Protein AF-A0A0A0VIC4-F1 (afdb_monomer)

Foldseek 3Di:
DPPDCVLLVCLCPPPCLLVVLLVVLVVVLCVPVVQPLVDHDPPNADALDPVLLCVSLVVSLVVSVVVCVVDVVNCVSPVDPSSSVVSSLSSSLSSQCSRHVHNVSSVD

Mean predicted aligned error: 3.27 Å

Solvent-accessible surface area (backbone atoms only — not comparable to full-atom values): 5739 Å² total; per-residue (Å²): 126,80,95,64,60,64,68,61,56,42,45,67,78,43,93,55,56,31,56,52,36,28,50,52,25,50,51,48,39,28,72,76,71,62,24,43,82,89,67,73,49,96,77,31,45,46,77,80,40,70,67,56,36,51,52,45,32,48,52,28,32,51,51,42,50,49,50,38,69,75,33,61,66,55,34,59,74,40,64,48,68,65,29,44,51,51,29,33,51,47,18,13,20,53,33,28,16,57,39,32,73,31,68,68,46,20,75,106

InterPro domains:
  IPR008924 Methyl-coenzyme M reductase, alpha/beta subunit, C-terminal [G3DSA:1.20.840.10] (1-108)
  IPR008924 Methyl-coenzyme M reductase, alpha/beta subunit, C-terminal [SSF48081] (1-108)
  IPR009047 Methyl-coenzyme M reductase, alpha subunit, C-terminal [PF02249] (1-108)

Radius of gyration: 14.6 Å; Cα contacts (8 Å, |Δi|>4): 128; chains: 1; bounding box: 35×26×42 Å

pLDDT: mean 93.87, std 4.47, range [72.25, 98.12]

Sequence (108 aa):
GGVGFTQYATAAYTDNILDDYTYYGMDYIKDKFKVDWKNPGEKDKIKATQDNINDIATEVTLYGMEQYEQFPTALETHFGGSQRASVLAAAAGISTAIATGNSNAGLN

Organism: NCBI:txid198240

Structure (mmCIF, N/CA/C/O backbone):
data_AF-A0A0A0VIC4-F1
#
_entry.id   AF-A0A0A0VIC4-F1
#
loop_
_atom_site.group_PDB
_atom_site.id
_atom_site.type_symbol
_atom_site.label_atom_id
_atom_site.label_alt_id
_atom_site.label_comp_id
_atom_site.label_asym_id
_atom_site.label_entity_id
_atom_site.label_seq_id
_atom_site.pdbx_PDB_ins_code
_atom_site.Cartn_x
_atom_site.Cartn_y
_atom_site.Cartn_z
_atom_site.occupancy
_atom_site.B_iso_or_equiv
_atom_site.auth_seq_id
_atom_site.auth_comp_id
_atom_site.auth_asym_id
_atom_site.auth_atom_id
_atom_site.pdbx_PDB_model_num
ATOM 1 N N . GLY A 1 1 ? 3.777 14.896 -22.082 1.00 72.25 1 GLY A N 1
ATOM 2 C CA . GLY A 1 1 ? 3.689 14.631 -23.536 1.00 72.25 1 GLY A CA 1
ATOM 3 C C . GLY A 1 1 ? 5.029 14.121 -24.038 1.00 72.25 1 GLY A C 1
ATOM 4 O O . GLY A 1 1 ? 6.011 14.319 -23.336 1.00 72.25 1 GLY A O 1
ATOM 5 N N . GLY A 1 2 ? 5.085 13.461 -25.198 1.00 91.56 2 GLY A N 1
ATOM 6 C CA . GLY A 1 2 ? 6.270 12.710 -25.653 1.00 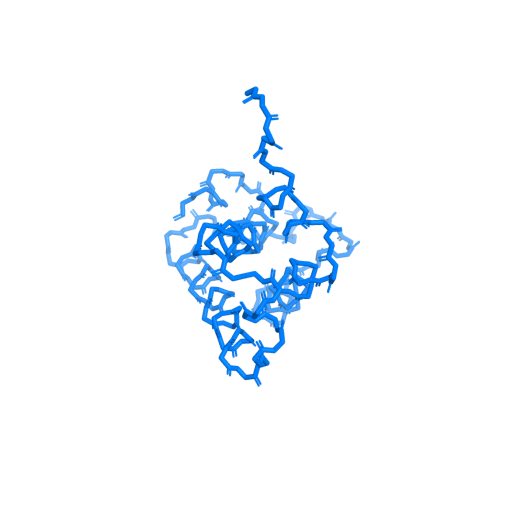91.56 2 GLY A CA 1
ATOM 7 C C . GLY A 1 2 ? 6.201 11.237 -25.228 1.00 91.56 2 GLY A C 1
ATOM 8 O O . GLY A 1 2 ? 5.098 10.728 -25.061 1.00 91.56 2 GLY A O 1
ATOM 9 N N . VAL A 1 3 ? 7.349 10.579 -25.011 1.00 87.50 3 VAL A N 1
ATOM 10 C CA . VAL A 1 3 ? 7.442 9.167 -24.554 1.00 87.50 3 VAL A CA 1
ATOM 11 C C . VAL A 1 3 ? 6.549 8.879 -23.332 1.00 87.50 3 VAL A C 1
ATOM 13 O O . VAL A 1 3 ? 5.973 7.802 -23.227 1.00 87.50 3 VAL A O 1
ATOM 16 N N . GLY A 1 4 ? 6.338 9.867 -22.459 1.00 93.38 4 GLY A N 1
ATOM 17 C CA . GLY A 1 4 ? 5.324 9.801 -21.405 1.00 93.38 4 GLY A CA 1
ATOM 18 C C . GLY A 1 4 ? 5.781 9.046 -20.158 1.00 93.38 4 GLY A C 1
ATOM 19 O O . GLY A 1 4 ? 6.973 8.946 -19.885 1.00 93.38 4 GLY A O 1
ATOM 20 N N . PHE A 1 5 ? 4.813 8.568 -19.372 1.00 91.56 5 PHE A N 1
ATOM 21 C CA . PHE A 1 5 ? 5.028 7.994 -18.036 1.00 91.56 5 PH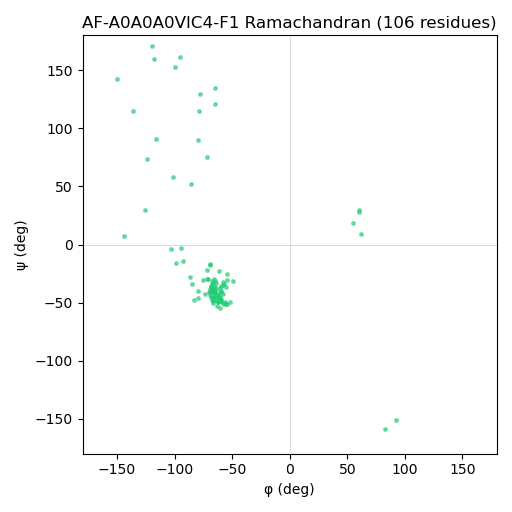E A CA 1
ATOM 22 C C . PHE A 1 5 ? 4.441 6.587 -17.901 1.00 91.56 5 PHE A C 1
ATOM 24 O O . PHE A 1 5 ? 4.022 6.185 -16.820 1.00 91.56 5 PHE A O 1
ATOM 31 N N . THR A 1 6 ? 4.393 5.837 -19.004 1.00 93.44 6 THR A N 1
ATOM 32 C CA . THR A 1 6 ? 3.746 4.520 -19.057 1.00 93.44 6 THR A CA 1
ATOM 33 C C . THR A 1 6 ? 4.235 3.601 -17.940 1.00 93.44 6 THR A C 1
ATOM 35 O O . THR A 1 6 ? 3.414 3.093 -17.187 1.00 93.44 6 THR A O 1
ATOM 38 N N . GLN A 1 7 ? 5.554 3.475 -17.755 1.00 89.44 7 GLN A N 1
ATOM 39 C CA . GLN A 1 7 ? 6.126 2.588 -16.736 1.00 89.44 7 GLN A CA 1
ATOM 40 C C . GLN A 1 7 ? 5.947 3.083 -15.292 1.00 89.44 7 GLN A C 1
ATOM 42 O O . GLN A 1 7 ? 5.963 2.277 -14.366 1.00 89.44 7 GLN A O 1
ATOM 47 N N . TYR A 1 8 ? 5.724 4.385 -15.079 1.00 88.25 8 TYR A N 1
ATOM 48 C CA . TYR A 1 8 ? 5.326 4.885 -13.758 1.00 88.25 8 TYR A CA 1
ATOM 49 C C . TYR A 1 8 ? 3.921 4.413 -13.387 1.00 88.25 8 TYR A C 1
ATOM 51 O O . TYR A 1 8 ? 3.667 4.125 -12.225 1.00 88.25 8 TYR A O 1
ATOM 59 N N . ALA A 1 9 ? 3.021 4.331 -14.370 1.00 90.62 9 ALA A N 1
ATOM 60 C CA . ALA A 1 9 ? 1.659 3.874 -14.147 1.00 90.62 9 ALA A CA 1
ATOM 61 C C . ALA A 1 9 ? 1.577 2.342 -14.070 1.00 90.62 9 ALA A C 1
ATOM 63 O O . ALA A 1 9 ? 0.950 1.835 -13.147 1.00 90.62 9 ALA A O 1
ATOM 64 N N . THR A 1 10 ? 2.217 1.609 -14.997 1.00 89.50 10 THR A N 1
ATOM 65 C CA . THR A 1 10 ? 2.153 0.131 -15.029 1.00 89.50 10 THR A CA 1
ATOM 66 C C . THR A 1 10 ? 2.640 -0.491 -13.733 1.00 89.50 10 THR A C 1
ATOM 68 O O . THR A 1 10 ? 2.059 -1.473 -13.299 1.00 89.50 10 THR A O 1
ATOM 71 N N . ALA A 1 11 ? 3.605 0.134 -13.054 1.00 91.50 11 ALA A N 1
ATOM 72 C CA . ALA A 1 11 ? 4.094 -0.343 -11.766 1.00 91.50 11 ALA A CA 1
ATOM 73 C C . ALA A 1 11 ? 2.996 -0.547 -10.701 1.00 91.50 11 ALA A C 1
ATOM 75 O O . ALA A 1 11 ? 3.158 -1.349 -9.789 1.00 91.50 11 ALA A O 1
ATOM 76 N N . ALA A 1 12 ? 1.873 0.170 -10.808 1.00 91.38 12 ALA A N 1
ATOM 77 C CA . ALA A 1 12 ? 0.750 0.056 -9.882 1.00 91.38 12 ALA A CA 1
ATOM 78 C C . ALA A 1 12 ? -0.352 -0.921 -10.341 1.00 91.38 12 ALA A C 1
ATOM 80 O O . ALA A 1 12 ? -1.333 -1.080 -9.624 1.00 91.38 12 ALA A O 1
ATOM 81 N N . TYR A 1 13 ? -0.255 -1.528 -11.529 1.00 89.88 13 TYR A N 1
ATOM 82 C CA . TYR A 1 13 ? -1.297 -2.431 -12.047 1.00 89.88 13 TYR A CA 1
ATOM 83 C C . TYR A 1 13 ? -0.775 -3.627 -12.863 1.00 89.88 13 TYR A C 1
ATOM 85 O O . TYR A 1 13 ? -1.573 -4.343 -13.470 1.00 89.88 13 TYR A O 1
ATOM 93 N N . THR A 1 14 ? 0.540 -3.846 -12.923 1.00 89.25 14 THR A N 1
ATOM 94 C CA . THR A 1 14 ? 1.153 -5.012 -13.574 1.00 89.25 14 THR A CA 1
ATOM 95 C C . THR A 1 14 ? 1.927 -5.859 -12.576 1.00 89.25 14 THR A C 1
ATOM 97 O O . THR A 1 14 ? 2.285 -5.410 -11.489 1.00 89.25 14 THR A O 1
ATOM 100 N N . ASP A 1 15 ? 2.153 -7.117 -12.956 1.00 92.62 15 ASP A N 1
ATOM 101 C CA . ASP A 1 15 ? 3.020 -8.070 -12.252 1.00 92.62 15 ASP A CA 1
ATOM 102 C C . ASP A 1 15 ? 2.584 -8.418 -10.814 1.00 92.62 15 ASP A C 1
ATOM 104 O O . ASP A 1 15 ? 3.299 -9.121 -10.106 1.00 92.62 15 ASP A O 1
ATOM 108 N N . ASN A 1 16 ? 1.382 -7.982 -10.408 1.00 94.44 16 ASN A N 1
ATOM 109 C CA . ASN A 1 16 ? 0.752 -8.196 -9.098 1.00 94.44 16 ASN A CA 1
ATOM 110 C C . ASN A 1 16 ? 1.598 -7.743 -7.894 1.00 94.44 16 ASN A C 1
ATOM 112 O O . ASN A 1 16 ? 1.338 -8.169 -6.773 1.00 94.44 16 ASN A O 1
ATOM 116 N N . ILE A 1 17 ? 2.600 -6.882 -8.098 1.00 95.00 17 ILE A N 1
ATOM 117 C CA . ILE A 1 17 ? 3.506 -6.451 -7.020 1.00 95.00 17 ILE A CA 1
ATOM 118 C C . ILE A 1 17 ? 2.752 -5.584 -6.004 1.00 95.00 17 ILE A C 1
ATOM 120 O O . ILE A 1 17 ? 2.875 -5.782 -4.799 1.00 95.00 17 ILE A O 1
ATOM 124 N N . LEU A 1 18 ? 1.939 -4.630 -6.478 1.00 96.00 18 LEU A N 1
ATOM 125 C CA . LEU A 1 18 ? 1.102 -3.828 -5.582 1.00 96.00 18 LEU A CA 1
ATOM 126 C C . LEU A 1 18 ? 0.039 -4.685 -4.886 1.00 96.00 18 LEU A C 1
ATOM 128 O O . LEU A 1 18 ? -0.205 -4.504 -3.691 1.00 96.00 18 LEU A O 1
ATOM 132 N N . ASP A 1 19 ? -0.589 -5.598 -5.627 1.00 96.44 19 ASP A N 1
ATOM 133 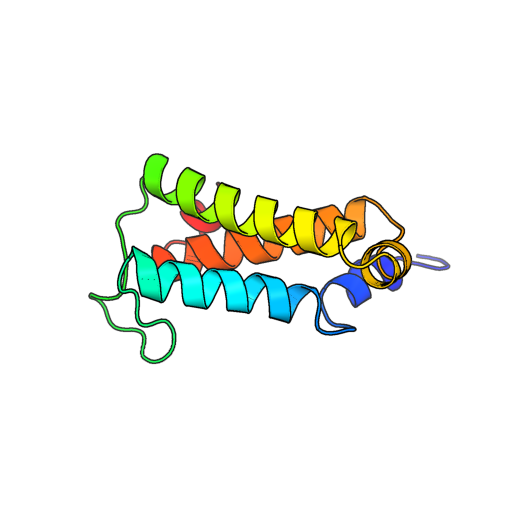C CA . ASP A 1 19 ? -1.602 -6.510 -5.106 1.00 96.44 19 ASP A CA 1
ATOM 134 C C . ASP A 1 19 ? -1.043 -7.348 -3.957 1.00 96.44 19 ASP A C 1
ATOM 136 O O . ASP A 1 19 ? -1.635 -7.363 -2.882 1.00 96.44 19 ASP A O 1
ATOM 140 N N . ASP A 1 20 ? 0.116 -7.978 -4.150 1.00 97.06 20 ASP A N 1
ATOM 141 C CA . ASP A 1 20 ? 0.781 -8.811 -3.148 1.00 97.06 20 ASP A CA 1
ATOM 142 C C . ASP A 1 20 ? 1.023 -8.045 -1.839 1.00 97.06 20 ASP A C 1
ATOM 144 O O . ASP A 1 20 ? 0.565 -8.456 -0.771 1.00 97.06 20 ASP A O 1
ATOM 148 N N . TYR A 1 21 ? 1.623 -6.854 -1.925 1.00 97.44 21 TYR A N 1
ATOM 149 C CA . TYR A 1 21 ? 1.935 -6.055 -0.736 1.00 97.44 21 TYR A CA 1
ATOM 150 C C . TYR A 1 21 ? 0.666 -5.554 -0.037 1.00 97.44 21 TYR A C 1
ATOM 152 O O . TYR A 1 21 ? 0.610 -5.460 1.191 1.00 97.44 21 TYR A O 1
ATOM 160 N N . THR A 1 22 ? -0.376 -5.249 -0.812 1.00 97.25 22 THR A N 1
ATOM 161 C CA . THR A 1 22 ? -1.672 -4.837 -0.264 1.00 97.25 22 THR A CA 1
ATOM 162 C C . THR A 1 22 ? -2.365 -6.008 0.424 1.00 97.25 22 THR A C 1
ATOM 164 O O . THR A 1 22 ? -2.876 -5.837 1.528 1.00 97.25 22 THR A O 1
ATOM 167 N N . TYR A 1 23 ? -2.360 -7.204 -0.171 1.00 97.44 23 TYR A N 1
ATOM 168 C CA . TYR A 1 23 ? -2.948 -8.395 0.441 1.00 97.44 23 TYR A CA 1
ATOM 169 C C . TYR A 1 23 ? -2.199 -8.825 1.702 1.00 97.44 23 TYR A C 1
ATOM 171 O O . TYR A 1 23 ? -2.854 -9.185 2.679 1.00 97.44 23 TYR A O 1
ATOM 179 N N . TYR A 1 24 ? -0.870 -8.687 1.740 1.00 98.06 24 TYR A N 1
ATOM 180 C CA . TYR A 1 24 ? -0.112 -8.832 2.982 1.00 98.06 24 TYR A CA 1
ATOM 181 C C . TYR A 1 24 ? -0.627 -7.874 4.065 1.00 98.06 24 TYR A C 1
ATOM 183 O O . TYR A 1 24 ? -0.943 -8.297 5.176 1.00 98.06 24 TYR A O 1
ATOM 191 N N . GLY A 1 25 ? -0.793 -6.590 3.731 1.00 97.19 25 GLY A N 1
ATOM 192 C CA . GLY A 1 25 ? -1.358 -5.607 4.653 1.00 97.19 25 GLY A CA 1
ATOM 193 C C . GLY A 1 25 ? -2.784 -5.943 5.101 1.00 97.19 25 GLY A C 1
ATOM 194 O O . GLY A 1 25 ? -3.114 -5.769 6.273 1.00 97.19 25 GLY A O 1
ATOM 195 N N . MET A 1 26 ? -3.615 -6.491 4.210 1.00 97.06 26 MET A N 1
ATOM 196 C CA . MET A 1 26 ? -4.964 -6.968 4.532 1.00 97.06 26 MET A CA 1
ATOM 197 C C . MET A 1 26 ? -4.956 -8.132 5.530 1.00 97.06 26 MET A C 1
ATOM 199 O O . MET A 1 26 ? -5.753 -8.151 6.474 1.00 97.06 26 MET A O 1
ATOM 203 N N . ASP A 1 27 ? -4.057 -9.095 5.351 1.00 96.88 27 ASP A N 1
ATOM 204 C CA . ASP A 1 27 ? -3.907 -10.212 6.280 1.00 96.88 27 ASP A CA 1
ATOM 205 C C . ASP A 1 27 ? -3.322 -9.743 7.620 1.00 96.88 27 ASP A C 1
ATOM 207 O O . ASP A 1 27 ? -3.828 -10.127 8.676 1.00 96.88 27 ASP A O 1
ATOM 211 N N . TYR A 1 28 ? -2.375 -8.801 7.606 1.00 97.50 28 TYR A N 1
ATOM 212 C CA . TYR A 1 28 ? -1.832 -8.194 8.820 1.00 97.50 28 TYR A CA 1
ATOM 213 C C . TYR A 1 28 ? -2.907 -7.494 9.662 1.00 97.50 28 TYR A C 1
ATOM 215 O O . TYR A 1 28 ? -3.021 -7.740 10.869 1.00 97.50 28 TYR A O 1
ATOM 223 N N . ILE A 1 29 ? -3.744 -6.647 9.047 1.00 96.31 29 ILE A N 1
ATOM 224 C CA . ILE A 1 29 ? -4.794 -5.925 9.784 1.00 96.31 29 ILE A CA 1
ATOM 225 C C . ILE A 1 29 ? -5.881 -6.872 10.298 1.00 96.31 29 ILE A C 1
ATOM 227 O O . ILE A 1 29 ? -6.442 -6.663 11.379 1.00 96.31 29 ILE A O 1
ATOM 231 N N . LYS A 1 30 ? -6.143 -7.957 9.569 1.00 95.06 30 LYS A N 1
ATOM 232 C CA . LYS A 1 30 ? -7.054 -9.007 10.006 1.00 95.06 30 LYS A CA 1
ATOM 233 C C . LYS A 1 30 ? -6.495 -9.760 11.208 1.00 95.06 30 LYS A C 1
ATOM 235 O O . LYS A 1 30 ? -7.201 -9.946 12.199 1.00 95.06 30 LYS A O 1
ATOM 240 N N . ASP A 1 31 ? -5.235 -10.167 11.160 1.00 95.44 31 ASP A N 1
ATOM 241 C CA . ASP A 1 31 ? -4.638 -10.991 12.206 1.00 95.44 31 ASP A CA 1
ATOM 242 C C . ASP A 1 31 ? -4.359 -10.193 13.478 1.00 95.44 31 ASP A C 1
ATOM 244 O O . ASP A 1 31 ? -4.681 -10.662 14.577 1.00 95.44 31 ASP A O 1
ATOM 248 N N . LYS A 1 32 ? -3.842 -8.969 13.352 1.00 96.00 32 LYS A N 1
ATOM 249 C CA . LYS A 1 32 ? -3.484 -8.120 14.493 1.00 96.00 32 LYS A CA 1
ATOM 250 C C . LYS A 1 32 ? -4.674 -7.358 15.067 1.00 96.00 32 LYS A C 1
ATOM 252 O O . LYS A 1 32 ? -4.893 -7.385 16.278 1.00 96.00 32 LYS A O 1
ATOM 257 N N . PHE A 1 33 ? -5.463 -6.712 14.211 1.00 93.62 33 PHE A N 1
ATOM 258 C CA . PHE A 1 33 ? -6.531 -5.799 14.630 1.00 93.62 33 PHE A CA 1
ATOM 259 C C . PHE A 1 33 ? -7.939 -6.393 14.534 1.00 93.62 33 PHE A C 1
ATOM 261 O O . PHE A 1 33 ? -8.895 -5.751 14.965 1.00 93.62 33 PHE A O 1
ATOM 268 N N . LYS A 1 34 ? -8.073 -7.625 14.023 1.00 93.38 34 LYS A N 1
ATOM 269 C CA . LYS A 1 34 ? -9.359 -8.326 13.853 1.00 93.38 34 LYS A CA 1
ATOM 270 C C . LYS A 1 34 ? -10.332 -7.587 12.931 1.00 93.38 34 LYS A C 1
ATOM 272 O O . LYS A 1 34 ? -11.540 -7.723 13.085 1.00 93.38 34 LYS A O 1
ATOM 277 N N . VAL A 1 35 ? -9.800 -6.835 11.966 1.00 92.69 35 VAL A N 1
ATOM 278 C CA . VAL A 1 35 ? -10.586 -6.168 10.921 1.00 92.69 35 VAL A CA 1
ATOM 279 C C . VAL A 1 35 ? -10.967 -7.188 9.846 1.00 92.69 35 VAL A C 1
ATOM 281 O O . VAL A 1 35 ? -10.091 -7.715 9.156 1.00 92.69 35 VAL A O 1
ATOM 284 N N . ASP A 1 36 ? -12.262 -7.472 9.680 1.00 91.56 36 ASP A N 1
ATOM 285 C CA . ASP A 1 36 ? -12.742 -8.254 8.535 1.00 91.56 36 ASP A CA 1
ATOM 286 C C . ASP A 1 36 ? -12.849 -7.370 7.284 1.00 91.56 36 ASP A C 1
ATOM 288 O O . ASP A 1 36 ? -13.883 -6.775 6.983 1.00 91.56 36 ASP A O 1
ATOM 292 N N . TRP A 1 37 ? -11.755 -7.304 6.527 1.00 88.31 37 TRP A N 1
ATOM 293 C CA . TRP A 1 37 ? -11.705 -6.573 5.260 1.00 88.31 37 TRP A CA 1
ATOM 294 C C . TRP A 1 37 ? -12.538 -7.227 4.143 1.00 88.31 37 TRP A C 1
ATOM 296 O O . TRP A 1 37 ? -12.854 -6.564 3.156 1.00 88.31 37 TRP A O 1
ATOM 306 N N . LYS A 1 38 ? -12.909 -8.512 4.272 1.00 89.25 38 LYS A N 1
ATOM 307 C CA . LYS A 1 38 ? -13.718 -9.232 3.271 1.00 89.25 38 LYS A CA 1
ATOM 308 C C . LYS A 1 38 ? -15.211 -9.000 3.471 1.00 89.25 38 LYS A C 1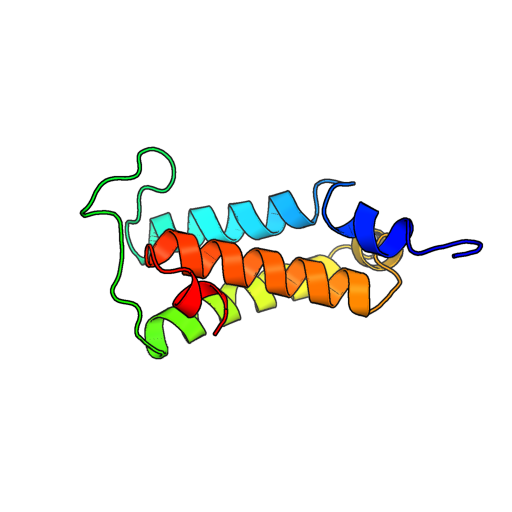
ATOM 310 O O . LYS A 1 38 ? -15.947 -8.952 2.488 1.00 89.25 38 LYS A O 1
ATOM 315 N N . ASN A 1 39 ? -15.650 -8.852 4.720 1.00 88.56 39 ASN A N 1
ATOM 316 C CA . ASN A 1 39 ? -17.034 -8.538 5.076 1.00 88.56 39 ASN A CA 1
ATOM 317 C C . ASN A 1 39 ? -17.079 -7.266 5.939 1.00 88.56 39 ASN A C 1
ATOM 319 O O . ASN A 1 39 ? -17.312 -7.355 7.143 1.00 88.56 39 ASN A O 1
ATOM 323 N N . PRO A 1 40 ? -16.857 -6.081 5.344 1.00 82.81 40 PRO A N 1
ATOM 324 C CA . PRO A 1 40 ? -16.720 -4.847 6.105 1.00 82.81 40 PRO A CA 1
ATOM 325 C C . PRO A 1 40 ? -18.019 -4.477 6.833 1.00 82.81 40 PRO A C 1
ATOM 327 O O . PRO A 1 40 ? -19.059 -4.248 6.208 1.00 82.81 40 PRO A O 1
ATOM 330 N N . GLY A 1 41 ? -17.948 -4.371 8.161 1.00 82.25 41 GLY A N 1
ATOM 331 C CA . GLY A 1 41 ? -19.010 -3.867 9.027 1.00 82.25 41 GLY A CA 1
ATOM 332 C C . GLY A 1 41 ? -18.595 -2.623 9.817 1.00 82.25 41 GLY A C 1
ATOM 333 O O . GLY A 1 41 ? -17.431 -2.237 9.880 1.00 82.25 41 GLY A O 1
ATOM 334 N N . GLU A 1 42 ? -19.553 -1.972 10.489 1.00 80.50 42 GLU A N 1
ATOM 335 C CA . GLU A 1 42 ? -19.262 -0.759 11.273 1.00 80.50 42 GLU A CA 1
ATOM 336 C C . GLU A 1 42 ? -18.270 -0.981 12.425 1.00 80.50 42 GLU A C 1
ATOM 338 O O . GLU A 1 42 ? -17.665 -0.009 12.885 1.00 80.50 42 GLU A O 1
ATOM 343 N N . LYS A 1 43 ? -18.136 -2.227 12.894 1.00 80.44 43 LYS A N 1
ATOM 344 C CA . LYS A 1 43 ? -17.250 -2.636 13.991 1.00 80.44 43 LYS A CA 1
ATOM 345 C C . LYS A 1 43 ? -15.873 -3.096 13.509 1.00 80.44 43 LYS A C 1
ATOM 347 O O . LYS A 1 43 ? -14.961 -3.160 14.325 1.00 80.44 43 LYS A O 1
ATOM 352 N N . ASP A 1 44 ? -15.716 -3.356 12.215 1.00 85.94 44 ASP A N 1
ATOM 353 C CA . ASP A 1 44 ? -14.480 -3.851 11.604 1.00 85.94 44 ASP A CA 1
ATOM 354 C C . ASP A 1 44 ? -13.557 -2.686 11.252 1.00 85.94 44 ASP A C 1
ATOM 356 O O . ASP A 1 44 ? -13.129 -2.507 10.117 1.00 85.94 44 ASP A O 1
ATOM 360 N N . LYS A 1 45 ? -13.305 -1.830 12.244 1.00 91.31 45 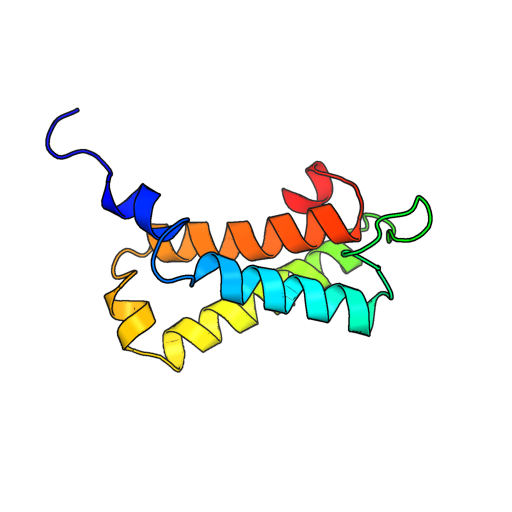LYS A N 1
ATOM 361 C CA . LYS A 1 45 ? -12.407 -0.689 12.118 1.00 91.31 45 LYS A CA 1
ATOM 362 C C . LYS A 1 45 ? -11.759 -0.356 13.446 1.00 91.31 45 LYS A C 1
ATOM 364 O O . LYS A 1 45 ? -12.398 -0.389 14.500 1.00 91.31 45 LYS A O 1
ATOM 369 N N . ILE A 1 46 ? -10.498 0.038 13.385 1.00 94.31 46 ILE A N 1
ATOM 370 C CA . ILE A 1 46 ? -9.765 0.568 14.530 1.00 94.31 46 ILE A CA 1
ATOM 371 C C . ILE A 1 46 ? -9.805 2.090 14.544 1.00 94.31 46 ILE A C 1
ATOM 373 O O . ILE A 1 46 ? -10.072 2.755 13.543 1.00 94.31 46 ILE A O 1
ATOM 377 N N . LYS A 1 47 ? -9.520 2.675 15.706 1.00 93.75 47 LYS A N 1
ATOM 378 C CA . LYS A 1 47 ? -9.403 4.127 15.821 1.00 93.75 47 LYS A CA 1
ATOM 379 C C . LYS A 1 47 ? -8.210 4.615 14.992 1.00 93.75 47 LYS A C 1
ATOM 381 O O . LYS A 1 47 ? -7.117 4.068 15.110 1.00 93.75 47 LYS A O 1
ATOM 386 N N . ALA A 1 48 ? -8.411 5.683 14.226 1.00 95.00 48 ALA A N 1
ATOM 387 C CA . ALA A 1 48 ? -7.353 6.390 13.506 1.00 95.00 48 ALA A CA 1
ATOM 388 C C . ALA A 1 48 ? -6.457 7.187 14.476 1.00 95.00 48 ALA A C 1
ATOM 390 O O . ALA A 1 48 ? -6.602 8.400 14.621 1.00 95.00 48 ALA A O 1
ATOM 391 N N . THR A 1 49 ? -5.586 6.495 15.211 1.00 96.75 49 THR A N 1
ATOM 392 C CA . THR A 1 49 ? -4.530 7.099 16.038 1.00 96.75 49 THR A CA 1
ATOM 393 C C . THR A 1 49 ? -3.197 7.041 15.302 1.00 96.75 49 THR A C 1
ATOM 395 O O . THR A 1 49 ? -2.982 6.132 14.504 1.00 96.75 49 THR A O 1
ATOM 398 N N . GLN A 1 50 ? -2.285 7.972 15.602 1.00 95.94 50 GLN A N 1
ATOM 399 C CA . GLN A 1 50 ? -0.951 7.967 14.992 1.00 95.94 50 GLN A CA 1
ATOM 400 C C . GLN A 1 50 ? -0.199 6.660 15.266 1.00 95.94 50 GLN A C 1
ATOM 402 O O . GLN A 1 50 ? 0.498 6.172 14.388 1.00 95.94 50 GLN A O 1
ATOM 407 N N . ASP A 1 51 ? -0.385 6.064 16.445 1.00 97.00 51 ASP A N 1
ATOM 408 C CA . ASP A 1 51 ? 0.243 4.784 16.784 1.00 97.00 51 ASP A CA 1
ATOM 409 C C . ASP A 1 51 ? -0.228 3.659 15.853 1.00 97.00 51 ASP A C 1
ATOM 411 O O . ASP A 1 51 ? 0.600 2.940 15.308 1.00 97.00 51 ASP A O 1
ATOM 415 N N . ASN A 1 52 ? -1.539 3.551 15.604 1.00 95.94 52 ASN A N 1
ATOM 416 C CA . ASN A 1 52 ? -2.090 2.540 14.695 1.00 95.94 52 ASN A CA 1
ATOM 417 C C . ASN A 1 52 ? -1.674 2.794 13.238 1.00 95.94 52 ASN A C 1
ATOM 419 O O . ASN A 1 52 ? -1.411 1.847 12.503 1.00 95.94 52 ASN A O 1
ATOM 423 N N . ILE A 1 53 ? -1.621 4.066 12.827 1.00 97.00 53 ILE A N 1
ATOM 424 C CA . ILE A 1 53 ? -1.171 4.472 11.489 1.00 97.00 53 ILE A CA 1
ATOM 425 C C . ILE A 1 53 ? 0.294 4.079 11.293 1.00 97.00 53 ILE A C 1
ATOM 427 O O . ILE A 1 53 ? 0.612 3.367 10.346 1.00 97.00 53 ILE A O 1
ATOM 431 N N . ASN A 1 54 ? 1.171 4.480 12.218 1.00 97.62 54 ASN A N 1
ATOM 432 C CA . ASN A 1 54 ? 2.596 4.170 12.161 1.00 97.62 54 ASN A CA 1
ATOM 433 C C . ASN A 1 54 ? 2.843 2.662 12.170 1.00 97.62 54 ASN A C 1
ATOM 435 O O . ASN A 1 54 ? 3.706 2.199 11.438 1.00 97.62 54 ASN A O 1
ATOM 439 N N . ASP A 1 55 ? 2.099 1.906 12.974 1.00 97.88 55 ASP A N 1
ATOM 440 C CA . ASP A 1 55 ? 2.221 0.451 13.064 1.00 97.88 55 ASP A CA 1
ATOM 441 C C . ASP A 1 55 ? 1.922 -0.226 11.716 1.00 97.88 55 ASP A C 1
ATOM 443 O O . ASP A 1 55 ? 2.778 -0.912 11.162 1.00 97.88 55 ASP A O 1
ATOM 447 N N . ILE A 1 56 ? 0.753 0.050 11.126 1.00 97.56 56 ILE A N 1
ATOM 448 C CA . ILE A 1 56 ? 0.348 -0.549 9.844 1.00 97.56 56 ILE A CA 1
ATOM 449 C C . ILE A 1 56 ? 1.242 -0.065 8.701 1.00 97.56 56 ILE A C 1
ATOM 451 O O . ILE A 1 56 ? 1.736 -0.874 7.916 1.00 97.56 56 ILE A O 1
ATOM 455 N N . ALA A 1 57 ? 1.467 1.247 8.599 1.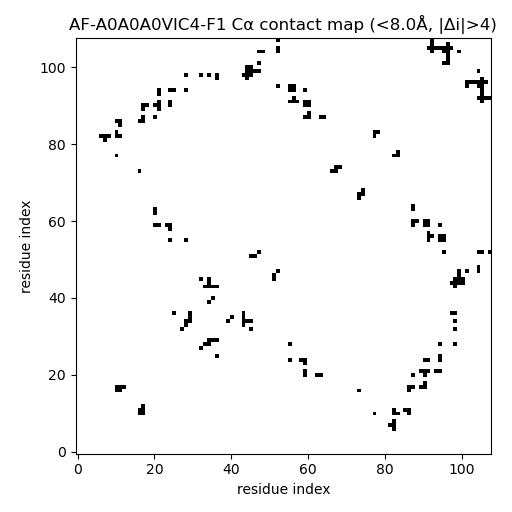00 97.50 57 ALA A N 1
ATOM 456 C CA . ALA A 1 57 ? 2.238 1.813 7.501 1.00 97.50 57 ALA A CA 1
ATOM 457 C C . ALA A 1 57 ? 3.699 1.346 7.536 1.00 97.50 57 ALA A C 1
ATOM 459 O O . ALA A 1 57 ? 4.258 1.028 6.485 1.00 97.50 57 ALA A O 1
ATOM 460 N N . THR A 1 58 ? 4.305 1.262 8.726 1.00 98.00 58 THR A N 1
ATOM 461 C CA . THR A 1 58 ? 5.684 0.781 8.880 1.00 98.00 58 THR A CA 1
ATOM 462 C C . THR A 1 58 ? 5.782 -0.687 8.509 1.00 98.00 58 THR A C 1
ATOM 464 O O . THR A 1 58 ? 6.620 -1.031 7.684 1.00 98.00 58 THR A O 1
ATOM 467 N N . GLU A 1 59 ? 4.912 -1.537 9.055 1.00 98.12 59 GLU A N 1
ATOM 468 C CA . GLU A 1 59 ? 4.932 -2.973 8.776 1.00 98.12 59 GLU A CA 1
ATOM 469 C C . GLU A 1 59 ? 4.811 -3.264 7.274 1.00 98.12 59 GLU A C 1
ATOM 471 O O . GLU A 1 59 ? 5.640 -3.966 6.700 1.00 98.12 59 GLU A O 1
ATOM 476 N N . VAL A 1 60 ? 3.802 -2.685 6.614 1.00 97.44 60 VAL A N 1
ATOM 477 C CA . VAL A 1 60 ? 3.541 -2.948 5.191 1.00 97.44 60 VAL A CA 1
ATOM 478 C C . VAL A 1 60 ? 4.651 -2.374 4.308 1.00 97.44 60 VAL A C 1
ATOM 480 O O . VAL A 1 60 ? 5.033 -2.991 3.312 1.00 97.44 60 VAL A O 1
ATOM 483 N N . THR A 1 61 ? 5.219 -1.221 4.680 1.00 98.06 61 THR A N 1
ATOM 484 C CA . THR A 1 61 ? 6.362 -0.645 3.957 1.00 98.06 61 THR A CA 1
ATOM 485 C C . THR A 1 61 ? 7.606 -1.518 4.100 1.00 98.06 61 THR A C 1
ATOM 487 O O . THR A 1 61 ? 8.277 -1.767 3.099 1.00 98.06 61 THR A O 1
ATOM 490 N N . LEU A 1 62 ? 7.906 -1.997 5.313 1.00 98.12 62 LEU A N 1
ATOM 491 C CA . LEU A 1 62 ? 9.040 -2.886 5.566 1.00 98.12 62 LEU A CA 1
ATOM 492 C C . LEU A 1 62 ? 8.896 -4.185 4.776 1.00 98.12 62 LEU A C 1
ATOM 494 O O . LEU A 1 62 ? 9.818 -4.537 4.046 1.00 98.12 62 LEU A O 1
ATOM 498 N N . TYR A 1 63 ? 7.722 -4.819 4.817 1.00 97.50 63 TYR A N 1
ATOM 499 C CA . TYR A 1 63 ? 7.449 -6.014 4.022 1.00 97.50 63 TYR A CA 1
ATOM 500 C C . TYR A 1 63 ? 7.710 -5.782 2.530 1.00 97.50 63 TYR A C 1
ATOM 502 O O . TYR A 1 63 ? 8.468 -6.524 1.908 1.00 97.50 63 TYR A O 1
ATOM 510 N N . GLY A 1 64 ? 7.146 -4.722 1.944 1.00 96.12 64 GLY A N 1
ATOM 511 C CA . GLY A 1 64 ? 7.347 -4.443 0.524 1.00 96.12 64 GLY A CA 1
ATOM 512 C C . GLY A 1 64 ? 8.808 -4.127 0.167 1.00 96.12 64 GLY A C 1
ATOM 513 O O . GLY A 1 64 ? 9.263 -4.473 -0.924 1.00 96.12 64 GLY A O 1
ATOM 514 N N . MET A 1 65 ? 9.566 -3.487 1.067 1.00 96.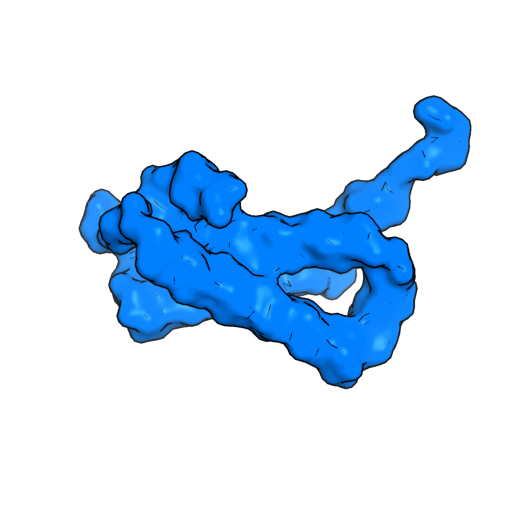75 65 MET A N 1
ATOM 515 C CA . MET A 1 65 ? 11.009 -3.277 0.889 1.00 96.75 65 MET A CA 1
ATOM 516 C C . MET A 1 65 ? 11.769 -4.605 0.907 1.00 96.75 65 MET A C 1
ATOM 518 O O . MET A 1 65 ? 12.578 -4.846 0.013 1.00 96.75 65 MET A O 1
ATOM 522 N N . GLU A 1 66 ? 11.458 -5.484 1.859 1.00 97.00 66 GLU A N 1
ATOM 523 C CA . GLU A 1 66 ? 12.031 -6.827 1.936 1.00 97.00 66 GLU A CA 1
ATOM 524 C C . GLU A 1 66 ? 11.724 -7.644 0.677 1.00 97.00 66 GLU A C 1
ATOM 526 O O . GLU A 1 66 ? 12.614 -8.320 0.172 1.00 97.00 66 GLU A O 1
ATOM 531 N N . GLN A 1 67 ? 10.516 -7.544 0.110 1.00 96.81 67 GLN A N 1
ATOM 532 C CA . GLN A 1 67 ? 10.181 -8.217 -1.150 1.00 96.81 67 GLN A CA 1
ATOM 533 C C . GLN A 1 67 ? 11.063 -7.728 -2.312 1.00 96.81 67 GLN A C 1
ATOM 535 O O . GLN A 1 67 ? 11.577 -8.541 -3.083 1.00 96.81 67 GLN A O 1
ATOM 540 N N . TYR A 1 68 ? 11.325 -6.420 -2.416 1.00 94.81 68 TYR A N 1
ATOM 541 C CA . TYR A 1 68 ? 12.262 -5.903 -3.422 1.00 94.81 68 TYR A CA 1
ATOM 542 C C . TYR A 1 68 ? 13.713 -6.357 -3.194 1.00 94.81 68 TYR A C 1
ATOM 544 O O . TYR A 1 68 ? 14.464 -6.477 -4.161 1.00 94.81 68 TYR A O 1
ATOM 552 N N . GLU A 1 69 ? 14.128 -6.602 -1.951 1.00 94.88 69 GLU A N 1
ATOM 553 C CA . GLU A 1 69 ? 15.472 -7.103 -1.634 1.00 94.88 69 GLU A CA 1
ATOM 554 C C . GLU A 1 69 ? 15.607 -8.615 -1.864 1.00 94.88 69 GLU A C 1
ATOM 556 O O . GLU A 1 69 ? 16.622 -9.080 -2.384 1.00 94.88 69 GLU A O 1
ATOM 561 N N . GLN A 1 70 ? 14.579 -9.386 -1.506 1.00 96.56 70 GLN 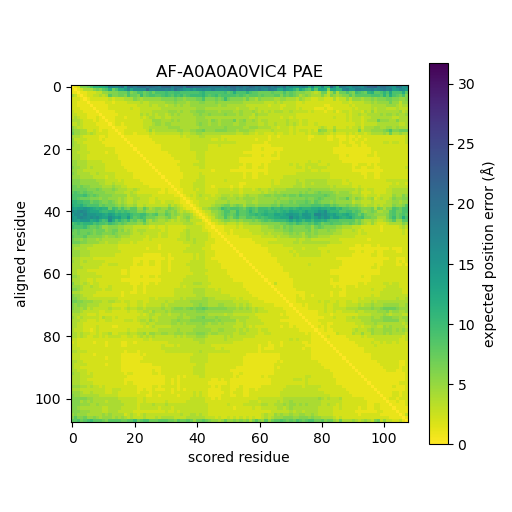A N 1
ATOM 562 C CA . GLN A 1 70 ? 14.553 -10.845 -1.628 1.00 96.56 70 GLN A CA 1
ATOM 563 C C . GLN A 1 70 ? 14.357 -11.309 -3.073 1.00 96.56 70 GLN A C 1
ATOM 565 O O . GLN A 1 70 ? 14.880 -12.360 -3.452 1.00 96.56 70 GLN A O 1
ATOM 570 N N . PHE A 1 71 ? 13.641 -10.530 -3.890 1.00 94.38 71 PHE A N 1
ATOM 571 C CA . PHE A 1 71 ? 13.342 -10.855 -5.283 1.00 94.38 71 PHE A CA 1
ATOM 572 C C . PHE A 1 71 ? 13.974 -9.831 -6.237 1.00 94.38 71 PHE A C 1
ATOM 574 O O . PHE A 1 71 ? 13.329 -8.851 -6.619 1.00 94.38 71 PHE A O 1
ATOM 581 N N . PRO A 1 72 ? 15.216 -10.071 -6.711 1.00 93.38 72 PRO A N 1
ATOM 582 C CA . PRO A 1 72 ? 15.905 -9.164 -7.631 1.00 93.38 72 PRO A CA 1
ATOM 583 C C . PRO A 1 72 ? 15.109 -8.838 -8.902 1.00 93.38 72 PRO A C 1
ATOM 585 O O . PRO A 1 72 ? 15.209 -7.735 -9.429 1.00 93.38 72 PRO A O 1
ATOM 588 N N . THR A 1 73 ? 14.273 -9.768 -9.372 1.00 94.31 73 THR A N 1
ATOM 589 C CA . THR A 1 73 ? 13.390 -9.571 -10.531 1.00 94.31 73 THR A CA 1
ATOM 590 C C . THR A 1 73 ? 12.297 -8.530 -10.277 1.00 94.31 73 THR A C 1
ATOM 592 O O . THR A 1 73 ? 11.930 -7.801 -11.198 1.00 94.31 73 THR A O 1
ATOM 595 N N . ALA A 1 74 ? 11.796 -8.405 -9.043 1.00 91.06 74 ALA A N 1
ATOM 596 C CA . ALA A 1 74 ? 10.846 -7.357 -8.668 1.00 91.06 74 ALA A CA 1
ATOM 597 C C . ALA A 1 74 ? 11.530 -5.982 -8.658 1.00 91.06 74 ALA A C 1
ATOM 599 O O . ALA A 1 74 ? 10.978 -5.001 -9.161 1.00 91.06 74 ALA A O 1
ATOM 600 N N . LEU A 1 75 ? 12.767 -5.918 -8.150 1.00 92.19 75 LEU A N 1
ATOM 601 C CA . LEU A 1 75 ? 13.579 -4.700 -8.175 1.00 92.19 75 LEU A CA 1
ATOM 602 C C . LEU A 1 75 ? 13.919 -4.264 -9.607 1.00 92.19 75 LEU A C 1
ATOM 604 O O . LEU A 1 75 ? 13.912 -3.072 -9.900 1.00 92.19 75 LEU A O 1
ATOM 608 N N . GLU A 1 76 ? 14.192 -5.217 -10.497 1.00 93.12 76 GLU A N 1
ATOM 609 C CA . GLU A 1 76 ? 14.442 -4.960 -11.917 1.00 93.12 76 GLU A CA 1
ATOM 610 C C . GLU A 1 76 ? 13.171 -4.504 -12.652 1.00 93.12 76 GLU A C 1
ATOM 612 O O . GLU A 1 76 ? 13.215 -3.550 -13.429 1.00 93.12 76 GLU A O 1
ATOM 617 N N . THR A 1 77 ? 12.021 -5.120 -12.355 1.00 92.62 77 THR A N 1
ATOM 618 C CA . THR A 1 77 ? 10.713 -4.727 -12.910 1.00 92.62 77 THR A CA 1
ATOM 619 C C . THR A 1 77 ? 10.368 -3.288 -12.521 1.00 92.62 77 THR A C 1
ATOM 621 O O . THR A 1 77 ? 9.998 -2.473 -13.370 1.00 92.62 77 THR A O 1
ATOM 624 N N . HIS A 1 78 ? 10.573 -2.931 -11.251 1.00 95.56 78 HIS A N 1
ATOM 625 C CA . HIS A 1 78 ? 10.453 -1.563 -10.744 1.00 95.56 78 HIS A CA 1
ATOM 626 C C . HIS A 1 78 ? 11.826 -0.907 -10.569 1.00 95.56 78 HIS A C 1
ATOM 628 O O . HIS A 1 78 ? 12.198 -0.457 -9.477 1.00 95.56 78 HIS A O 1
ATOM 634 N N . PHE A 1 7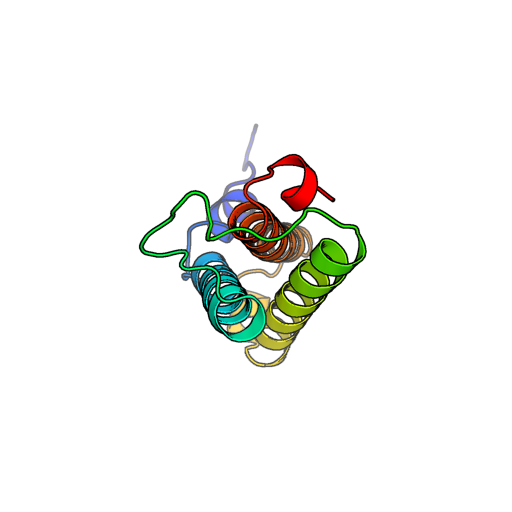9 ? 12.586 -0.827 -11.665 1.00 94.12 79 PHE A N 1
ATOM 635 C CA . PHE A 1 79 ? 13.934 -0.251 -11.678 1.00 94.12 79 PHE A CA 1
ATOM 636 C C . PHE A 1 79 ? 13.966 1.203 -11.175 1.00 94.12 79 PHE A C 1
ATOM 638 O O . PHE A 1 79 ? 14.920 1.634 -10.516 1.00 94.12 79 PHE A O 1
ATOM 645 N N . GLY A 1 80 ? 12.909 1.972 -11.441 1.00 95.56 80 GLY A N 1
ATOM 646 C CA . GLY A 1 80 ? 12.770 3.355 -11.018 1.00 95.56 80 GLY A CA 1
ATOM 647 C C . GLY A 1 80 ? 12.387 3.474 -9.545 1.00 95.56 80 GLY A C 1
ATOM 648 O O . GLY A 1 80 ? 11.388 2.919 -9.095 1.00 95.56 80 GLY A O 1
ATOM 649 N N . GLY A 1 81 ? 13.126 4.292 -8.791 1.00 95.38 81 GLY A N 1
ATOM 650 C CA . GLY A 1 81 ? 12.825 4.541 -7.377 1.00 95.38 81 GLY A CA 1
ATOM 651 C C . GLY A 1 81 ? 11.399 5.043 -7.126 1.00 95.38 81 GLY A C 1
ATOM 652 O O . GLY A 1 81 ? 10.777 4.623 -6.156 1.00 95.38 81 GLY A O 1
ATOM 653 N N . SER A 1 82 ? 10.838 5.877 -8.012 1.00 96.50 82 SER A N 1
ATOM 654 C CA . SER A 1 82 ? 9.463 6.364 -7.832 1.00 96.50 82 SER A CA 1
ATOM 655 C C . SER A 1 82 ? 8.409 5.284 -8.068 1.00 96.50 82 SER A C 1
ATOM 657 O O . SER A 1 82 ? 7.375 5.341 -7.422 1.00 96.50 82 SER A O 1
ATOM 659 N N . GLN A 1 83 ? 8.660 4.293 -8.935 1.00 94.06 83 GLN A N 1
ATOM 660 C CA . GLN A 1 83 ? 7.749 3.151 -9.100 1.00 94.06 83 GLN A CA 1
ATOM 661 C C . GLN A 1 83 ? 7.633 2.400 -7.772 1.00 94.06 83 GLN A C 1
ATOM 663 O O . GLN A 1 83 ? 6.533 2.182 -7.269 1.00 94.06 83 GLN A O 1
ATOM 668 N N . ARG A 1 84 ? 8.782 2.108 -7.148 1.00 96.62 84 ARG A N 1
ATOM 669 C CA . ARG A 1 84 ? 8.834 1.447 -5.839 1.00 96.62 84 ARG A CA 1
ATOM 670 C C . ARG A 1 84 ? 8.179 2.288 -4.755 1.00 96.62 84 ARG A C 1
ATOM 672 O O . ARG A 1 84 ? 7.319 1.782 -4.049 1.00 96.62 84 ARG A O 1
ATOM 679 N N . ALA A 1 85 ? 8.533 3.570 -4.656 1.00 96.38 85 ALA A N 1
ATOM 680 C CA . ALA A 1 85 ? 7.959 4.469 -3.657 1.00 96.38 85 ALA A CA 1
ATOM 681 C C . ALA A 1 85 ? 6.431 4.567 -3.781 1.00 96.38 85 ALA A C 1
ATOM 683 O O . ALA A 1 85 ? 5.737 4.509 -2.771 1.00 96.38 85 ALA A O 1
ATOM 684 N N . SER A 1 86 ? 5.901 4.663 -5.006 1.00 95.81 86 SER A N 1
ATOM 685 C CA . SER A 1 86 ? 4.457 4.692 -5.243 1.00 95.81 86 SER A CA 1
ATOM 686 C C . SER A 1 86 ? 3.774 3.390 -4.829 1.00 95.81 86 SER A C 1
ATOM 688 O O . SER A 1 86 ? 2.735 3.451 -4.183 1.00 95.81 86 SER A O 1
ATOM 690 N N . VAL A 1 87 ? 4.355 2.230 -5.146 1.00 96.62 87 VAL A N 1
ATOM 691 C CA . VAL A 1 87 ? 3.788 0.922 -4.777 1.00 96.62 87 VAL A CA 1
ATOM 692 C C . VAL A 1 87 ? 3.809 0.699 -3.263 1.00 96.62 87 VAL A C 1
ATOM 694 O O . VAL A 1 87 ? 2.792 0.315 -2.694 1.00 96.62 87 VAL A O 1
ATOM 697 N N . LEU A 1 88 ? 4.930 0.998 -2.598 1.00 97.38 88 LEU A N 1
ATOM 698 C CA . LEU A 1 88 ? 5.060 0.862 -1.143 1.00 97.38 88 LEU A CA 1
ATOM 699 C C . LEU A 1 88 ? 4.075 1.776 -0.405 1.00 97.38 88 LEU A C 1
ATOM 701 O O . LEU A 1 88 ? 3.331 1.319 0.461 1.00 97.38 88 LEU A O 1
ATOM 705 N N . ALA A 1 89 ? 4.024 3.055 -0.790 1.00 96.62 89 ALA A N 1
ATOM 706 C CA . ALA A 1 89 ? 3.117 4.021 -0.180 1.00 96.62 89 ALA A CA 1
ATOM 707 C C . ALA A 1 89 ? 1.642 3.682 -0.451 1.00 96.62 89 ALA A C 1
ATOM 709 O O . ALA A 1 89 ? 0.807 3.856 0.434 1.00 96.62 89 ALA A O 1
ATOM 710 N N . ALA A 1 90 ? 1.312 3.173 -1.644 1.00 97.06 90 ALA A N 1
ATOM 711 C CA . ALA A 1 90 ? -0.044 2.737 -1.959 1.00 97.06 90 ALA A CA 1
ATOM 712 C C . ALA A 1 90 ? -0.468 1.544 -1.092 1.00 97.06 90 ALA A C 1
ATOM 714 O O . ALA A 1 90 ? -1.533 1.605 -0.481 1.00 97.06 90 ALA A O 1
ATOM 715 N N . ALA A 1 91 ? 0.365 0.506 -0.971 1.00 97.81 91 ALA A N 1
ATOM 716 C CA . ALA A 1 91 ? 0.061 -0.656 -0.135 1.00 97.81 91 ALA A CA 1
ATOM 717 C C . ALA A 1 91 ? -0.141 -0.264 1.341 1.00 97.81 91 ALA A C 1
ATOM 719 O O . ALA A 1 91 ? -1.139 -0.647 1.959 1.00 97.81 91 ALA A O 1
ATOM 720 N N . ALA A 1 92 ? 0.759 0.558 1.891 1.00 97.38 92 ALA A N 1
ATOM 721 C CA . ALA A 1 92 ? 0.665 1.062 3.260 1.00 97.38 92 ALA A CA 1
ATOM 722 C C . ALA A 1 92 ? -0.596 1.918 3.478 1.00 97.38 92 ALA A C 1
ATOM 724 O O . ALA A 1 92 ? -1.371 1.668 4.403 1.00 97.38 92 ALA A O 1
ATOM 725 N N . GLY A 1 93 ? -0.846 2.886 2.594 1.00 97.19 93 GLY A N 1
ATOM 726 C CA . GLY A 1 93 ? -1.981 3.798 2.708 1.00 97.19 93 GLY A CA 1
ATOM 727 C C . GLY A 1 93 ? -3.334 3.104 2.548 1.00 97.19 93 GLY A C 1
ATOM 728 O O . GLY A 1 93 ? -4.255 3.369 3.323 1.00 97.19 93 GLY A O 1
ATOM 729 N N . ILE A 1 94 ? -3.455 2.167 1.599 1.00 97.44 94 ILE A N 1
ATOM 730 C CA . ILE A 1 94 ? -4.660 1.340 1.423 1.00 97.44 94 ILE A CA 1
ATOM 731 C C . ILE A 1 94 ? -4.913 0.511 2.686 1.00 97.44 94 ILE A C 1
ATOM 733 O O . ILE A 1 94 ? -6.037 0.496 3.192 1.00 97.44 94 ILE A O 1
ATOM 737 N N . SER A 1 95 ? -3.868 -0.112 3.236 1.00 97.12 95 SER A N 1
ATOM 738 C CA . SER A 1 95 ? -3.968 -0.927 4.451 1.00 97.12 95 SER A CA 1
ATOM 739 C C . SER A 1 95 ? -4.461 -0.120 5.648 1.00 97.12 95 SER A C 1
ATOM 741 O O . SER A 1 95 ? -5.415 -0.514 6.322 1.00 97.12 95 SER A O 1
ATOM 743 N N . THR A 1 96 ? -3.884 1.060 5.865 1.00 97.25 96 THR A N 1
ATOM 744 C CA . THR A 1 96 ? -4.282 1.964 6.947 1.00 97.25 96 THR A CA 1
ATOM 745 C C . THR A 1 96 ? -5.689 2.534 6.740 1.00 97.25 96 THR A C 1
ATOM 747 O O . THR A 1 96 ? -6.476 2.610 7.691 1.00 97.25 96 THR A O 1
ATOM 750 N N . ALA A 1 97 ? -6.051 2.912 5.508 1.00 96.62 97 ALA A N 1
ATOM 751 C CA . ALA A 1 97 ? -7.381 3.430 5.191 1.00 96.62 97 ALA A CA 1
ATOM 752 C C . ALA A 1 97 ? -8.474 2.387 5.450 1.00 96.62 97 ALA A C 1
ATOM 754 O O . ALA A 1 97 ? -9.493 2.713 6.060 1.00 96.62 97 ALA A O 1
ATOM 755 N N . ILE A 1 98 ? -8.250 1.139 5.027 1.00 95.62 98 ILE A N 1
ATOM 756 C CA . ILE A 1 98 ? -9.188 0.033 5.245 1.00 95.62 98 ILE A CA 1
ATOM 757 C C . ILE A 1 98 ? -9.286 -0.291 6.735 1.00 95.62 98 ILE A C 1
ATOM 759 O O . ILE A 1 98 ? -10.392 -0.353 7.265 1.00 95.62 98 ILE A O 1
ATOM 763 N N . ALA A 1 99 ? -8.155 -0.413 7.437 1.00 95.38 99 ALA A N 1
ATOM 764 C CA . ALA A 1 99 ? -8.155 -0.745 8.860 1.00 95.38 99 ALA A CA 1
ATOM 765 C C . ALA A 1 99 ? -8.907 0.277 9.718 1.00 95.38 99 ALA A C 1
ATOM 767 O O . ALA A 1 99 ? -9.535 -0.081 10.711 1.00 95.38 99 ALA A O 1
ATOM 768 N N . THR A 1 100 ? -8.832 1.559 9.363 1.00 94.75 100 THR A N 1
ATOM 769 C CA . THR A 1 100 ? -9.410 2.649 10.161 1.00 94.75 100 THR A CA 1
ATOM 770 C C . THR A 1 100 ? -10.771 3.125 9.657 1.00 94.75 100 THR A C 1
ATOM 772 O O . THR A 1 100 ? -11.475 3.847 10.368 1.00 94.75 100 THR A O 1
ATOM 775 N N . GLY A 1 101 ? -11.142 2.772 8.423 1.00 93.69 101 GLY A N 1
ATOM 776 C CA . GLY A 1 101 ? -12.272 3.375 7.721 1.00 93.69 101 GLY A CA 1
ATOM 777 C C . GLY A 1 101 ? -12.114 4.889 7.520 1.00 93.69 101 GLY A C 1
ATOM 778 O O . GLY A 1 101 ? -13.114 5.608 7.505 1.00 93.69 101 GLY A O 1
ATOM 779 N N . ASN A 1 102 ? -10.877 5.399 7.433 1.00 93.00 102 ASN A N 1
ATOM 780 C CA . ASN A 1 102 ? -10.576 6.828 7.341 1.00 93.00 102 ASN A CA 1
ATOM 781 C C . ASN A 1 102 ? -9.491 7.106 6.287 1.00 93.00 102 ASN A C 1
ATOM 783 O O . ASN A 1 102 ? -8.326 6.755 6.459 1.00 93.00 102 ASN A O 1
ATOM 787 N N . SER A 1 103 ? -9.855 7.811 5.215 1.00 93.25 103 SER A N 1
ATOM 788 C CA . SER A 1 103 ? -8.932 8.132 4.119 1.00 93.25 103 SER A CA 1
ATOM 789 C C . SER A 1 103 ? -7.781 9.049 4.534 1.00 93.25 103 SER A C 1
ATOM 791 O O . SER A 1 103 ? -6.690 8.930 3.992 1.00 93.25 103 SER A O 1
ATOM 793 N N . ASN A 1 104 ? -7.989 9.946 5.505 1.00 94.38 104 ASN A N 1
ATOM 794 C CA . ASN A 1 104 ? -6.916 10.807 6.005 1.00 94.38 104 ASN A CA 1
ATOM 795 C C . ASN A 1 104 ? -5.918 10.015 6.847 1.00 94.38 104 ASN A C 1
ATOM 797 O O . ASN A 1 104 ? -4.749 10.372 6.881 1.00 94.38 104 ASN A O 1
ATOM 801 N N . ALA A 1 105 ? -6.359 8.949 7.517 1.00 94.00 105 ALA A N 1
ATOM 802 C CA . ALA A 1 105 ? -5.437 8.046 8.193 1.00 94.00 105 ALA A CA 1
ATOM 803 C C . ALA A 1 105 ? -4.576 7.291 7.176 1.00 94.00 105 ALA A C 1
ATOM 805 O O . ALA A 1 105 ? -3.387 7.161 7.397 1.00 94.00 105 ALA A O 1
ATOM 806 N N . GLY A 1 106 ? -5.150 6.868 6.043 1.00 91.62 106 GLY A N 1
ATOM 807 C CA . GLY A 1 106 ? -4.382 6.255 4.953 1.00 91.62 106 GLY A CA 1
ATOM 808 C C . GLY A 1 106 ? -3.439 7.201 4.204 1.00 91.62 106 GLY A C 1
ATOM 809 O O . GLY A 1 106 ? -2.566 6.734 3.483 1.00 91.62 106 GLY A O 1
ATOM 810 N N . LEU A 1 107 ? -3.618 8.516 4.342 1.00 92.25 107 LEU A N 1
ATOM 811 C CA . LEU A 1 107 ? -2.712 9.517 3.775 1.00 92.25 107 LEU A CA 1
ATOM 812 C C . LEU A 1 107 ? -1.527 9.844 4.701 1.00 92.25 107 LEU A C 1
ATOM 814 O O . LEU A 1 107 ? -0.495 10.295 4.205 1.00 92.25 107 LEU A O 1
ATOM 818 N N . ASN A 1 108 ? -1.710 9.694 6.018 1.00 80.31 108 ASN A N 1
ATOM 819 C CA . ASN A 1 108 ? -0.703 9.995 7.044 1.00 80.31 108 ASN A CA 1
ATOM 820 C C . ASN A 1 108 ? 0.244 8.818 7.272 1.00 80.31 108 ASN A C 1
ATOM 822 O O . ASN A 1 108 ? 1.382 9.103 7.702 1.00 80.31 108 ASN A O 1
#

Nearest PDB structures (foldseek):
  9ecn-assembly1_A  TM=9.770E-01  e=1.003E-07  Methanosarcina acetivorans C2A
  8gf5-assembly1_A  TM=9.755E-01  e=1.168E-07  Methanosarcina acetivorans C2A
  1e6y-assembly1_A  TM=9.781E-01  e=2.155E-07  Methanosarcina barkeri
  8gf5-assembly1_B  TM=9.260E-01  e=3.745E-06  Methanosarcina acetivorans C2A
  8gf6-assembly1_B  TM=9.144E-01  e=3.559E-06  Methanosarcina acetivorans C2A

Secondary structure (DSSP, 8-state):
--S-SHHHHHTTTSTTHHHHHHHHHHHHHHHHH---SSS--TTS-----HHHHHHHHHHHHHHHHHHHHH-HHHHHHT-SHHHHHHHHHHHHHHHHHHHHT-HHHHH-